Protein AF-D4AJ32-F1 (afdb_monomer)

pLDDT: mean 72.38, std 21.5, range [36.94, 96.94]

Sequence (107 aa):
MSFDTPTPPFSASDPHARFLNASCLDLLLIELVPMAERIVQELELGEKDSPVKQDEALDIQNKEREKEKEKDSKSSVAVMDDEEYREAIYFRLESLGYRVGLGLGER

Radius of gyration: 26.62 Å; Cα contacts (8 Å, |Δi|>4): 16; chains: 1; bounding box: 77×27×71 Å

InterPro domains:
  IPR024096 NO signalling/Golgi transport ligand-binding domain superfamily [SSF111126] (21-107)

Organism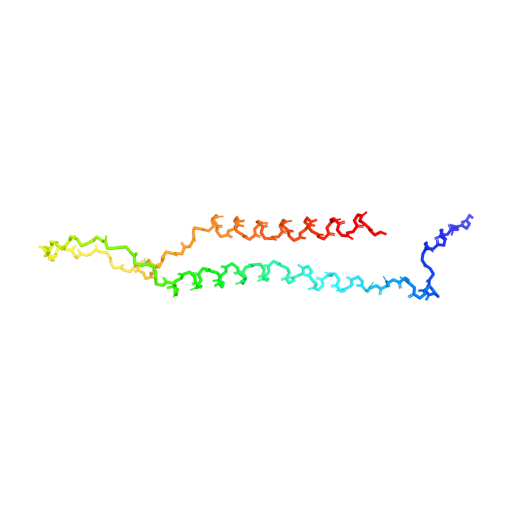: Arthroderma benhamiae (strain ATCC MYA-4681 / CBS 112371) (NCBI:txid663331)

Foldseek 3Di:
DPPPPPDPPDDPPDPPDDDDDPVVVVVCVVCLLVVLLVVLVVVLVVVVPDDDDDDDDDDDDDDDDDDDDDDDPPDPPPDDDPVRSVVSSVVVSVVVVVVVVVVVVVD

Secondary structure (DSSP, 8-state):
-----PPPSS-TT-TT-----HHHHHHHHHHHHHHHHHHHHHHHHHHTT---------------------S-----S-PPPHHHHHHHHHHHHHHHHHHHHHHHHT-

Solvent-accessible surface area (backbone atoms only — not comparabl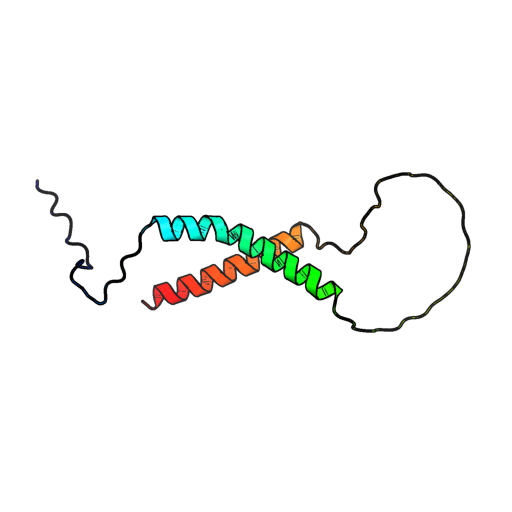e to full-atom values): 7296 Å² total; per-residue (Å²): 132,83,79,76,70,74,76,64,98,64,53,95,83,40,91,82,57,83,85,73,62,68,66,61,54,54,61,48,61,71,44,50,59,63,49,40,50,51,54,54,52,52,50,62,56,53,58,74,73,59,91,78,87,79,89,80,90,78,89,76,93,78,83,87,87,82,90,89,82,85,86,87,82,89,68,92,60,92,66,75,52,73,65,58,52,50,49,54,33,48,55,53,52,50,55,48,51,51,56,51,52,52,62,56,76,77,104

Structure (mmCIF, N/CA/C/O backbone):
data_AF-D4AJ32-F1
#
_entry.id   AF-D4AJ32-F1
#
loop_
_atom_site.group_PDB
_atom_site.id
_atom_site.type_symbol
_atom_site.label_atom_id
_atom_site.label_alt_id
_atom_site.label_comp_id
_atom_site.label_asym_id
_atom_site.label_entity_id
_atom_site.label_seq_id
_atom_site.pdbx_PDB_ins_code
_atom_site.Cartn_x
_atom_site.Cartn_y
_atom_site.Cartn_z
_atom_site.occupancy
_atom_site.B_iso_or_equiv
_atom_site.auth_seq_id
_atom_site.auth_comp_id
_atom_site.auth_asym_id
_atom_site.auth_atom_id
_atom_site.pdbx_PDB_model_num
ATOM 1 N N . MET A 1 1 ? 40.144 1.596 -18.501 1.00 38.53 1 MET A N 1
ATOM 2 C CA . MET A 1 1 ? 39.089 0.578 -18.347 1.00 38.53 1 MET A CA 1
ATOM 3 C C . MET A 1 1 ? 37.765 1.278 -18.576 1.00 38.53 1 MET A C 1
ATOM 5 O O . MET A 1 1 ? 37.289 1.955 -17.674 1.00 38.53 1 MET A O 1
ATOM 9 N N . SER A 1 2 ? 37.256 1.255 -19.809 1.00 56.44 2 SER A N 1
ATOM 10 C CA . SER A 1 2 ? 35.908 1.746 -20.091 1.00 56.44 2 SER A CA 1
ATOM 11 C C . SER A 1 2 ? 34.936 0.811 -19.384 1.00 56.44 2 SER A C 1
ATOM 13 O O . SER A 1 2 ? 34.916 -0.385 -19.667 1.00 56.44 2 SER A O 1
ATOM 15 N N . PHE A 1 3 ? 34.185 1.344 -18.427 1.00 52.41 3 PHE A N 1
ATOM 16 C CA . PHE A 1 3 ? 32.986 0.685 -17.941 1.00 52.41 3 PHE A CA 1
ATOM 17 C C . PHE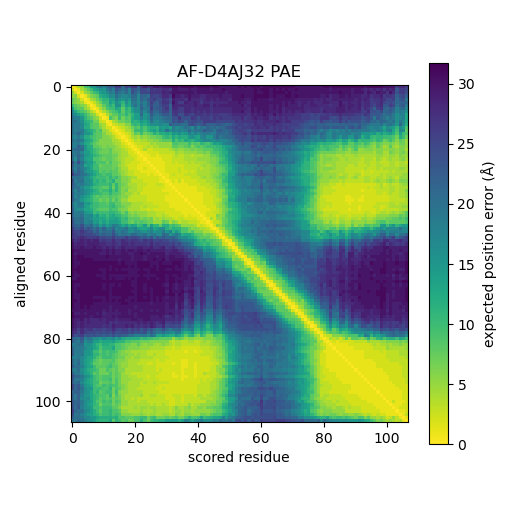 A 1 3 ? 32.007 0.693 -19.107 1.00 52.41 3 PHE A C 1
ATOM 19 O O . PHE A 1 3 ? 31.348 1.698 -19.359 1.00 52.41 3 PHE A O 1
ATOM 26 N N . ASP A 1 4 ? 32.011 -0.391 -19.876 1.00 55.44 4 ASP A N 1
ATOM 27 C CA . ASP A 1 4 ? 30.960 -0.685 -20.835 1.00 55.44 4 ASP A CA 1
ATOM 28 C C . ASP A 1 4 ? 29.702 -0.904 -19.993 1.00 55.44 4 ASP A C 1
ATOM 30 O O . ASP A 1 4 ? 29.488 -1.970 -19.414 1.00 55.44 4 ASP A O 1
ATOM 34 N N . THR A 1 5 ? 28.967 0.183 -19.748 1.00 65.56 5 THR A N 1
ATOM 35 C CA . THR A 1 5 ? 27.670 0.125 -19.084 1.00 65.56 5 THR A CA 1
ATOM 36 C C . THR A 1 5 ? 26.815 -0.775 -19.960 1.00 65.56 5 THR A C 1
ATOM 38 O O . THR A 1 5 ? 26.593 -0.392 -21.114 1.00 65.56 5 THR A O 1
ATOM 41 N N . PRO A 1 6 ? 26.380 -1.956 -19.479 1.00 58.91 6 PRO A N 1
ATOM 42 C CA . PRO A 1 6 ? 25.587 -2.853 -20.298 1.00 58.91 6 PRO A CA 1
ATOM 43 C C . PRO A 1 6 ? 24.412 -2.050 -20.834 1.00 58.91 6 PRO A C 1
ATOM 45 O O . PRO A 1 6 ? 23.707 -1.387 -20.066 1.00 58.91 6 PRO A O 1
ATOM 48 N N . THR A 1 7 ? 24.272 -2.042 -22.160 1.00 60.53 7 THR A N 1
ATOM 49 C CA . THR A 1 7 ? 23.162 -1.378 -22.835 1.00 60.53 7 THR A CA 1
ATOM 50 C C . THR A 1 7 ? 21.882 -1.773 -22.112 1.00 60.53 7 THR A C 1
ATOM 52 O O . THR A 1 7 ? 21.665 -2.978 -21.924 1.00 60.53 7 THR A O 1
ATOM 55 N N . PRO A 1 8 ? 21.073 -0.804 -21.652 1.00 66.56 8 PRO A N 1
ATOM 56 C CA . PRO A 1 8 ? 19.861 -1.121 -20.921 1.00 66.56 8 PRO A CA 1
ATOM 57 C C . PRO A 1 8 ? 19.023 -2.091 -21.768 1.00 66.56 8 PRO A C 1
ATOM 59 O O . PRO A 1 8 ? 18.939 -1.904 -22.984 1.00 66.56 8 PRO A O 1
ATOM 62 N N . PRO A 1 9 ? 18.417 -3.129 -21.161 1.00 63.06 9 PRO A N 1
ATOM 63 C CA . PRO A 1 9 ? 17.682 -4.165 -21.893 1.00 63.06 9 PRO A CA 1
ATOM 64 C C . PRO A 1 9 ? 16.498 -3.611 -22.700 1.00 63.06 9 PRO A C 1
ATOM 66 O O . PRO A 1 9 ? 15.969 -4.298 -23.567 1.00 63.06 9 PRO A O 1
ATOM 69 N N . PHE A 1 10 ? 16.112 -2.359 -22.444 1.00 64.62 10 PHE A N 1
ATOM 70 C CA . PHE A 1 10 ? 15.062 -1.644 -23.146 1.00 64.62 10 PHE A CA 1
ATOM 71 C C . PHE A 1 10 ? 15.634 -0.407 -23.833 1.00 64.62 10 PHE A C 1
ATOM 73 O O . PHE A 1 10 ? 16.181 0.493 -23.193 1.00 64.62 10 PHE A O 1
ATOM 80 N N . SER A 1 11 ? 15.488 -0.364 -25.156 1.00 64.69 11 SER A N 1
ATOM 81 C CA . SER A 1 11 ? 15.812 0.813 -25.956 1.00 64.69 11 SER A CA 1
ATOM 82 C C . SER A 1 11 ? 14.658 1.811 -25.892 1.00 64.69 11 SER A C 1
ATOM 84 O O . SER A 1 11 ? 13.499 1.425 -26.005 1.00 64.69 11 SER A O 1
ATOM 86 N N . ALA A 1 12 ? 14.955 3.109 -25.807 1.00 66.62 12 ALA A N 1
ATOM 87 C CA . ALA A 1 12 ? 13.947 4.173 -25.919 1.00 66.62 12 ALA A CA 1
ATOM 88 C C . ALA A 1 12 ? 13.219 4.182 -27.283 1.00 66.62 12 ALA A C 1
ATOM 90 O O . ALA A 1 12 ? 12.203 4.850 -27.445 1.00 66.62 12 ALA A O 1
ATOM 91 N N . SER A 1 13 ? 13.750 3.451 -28.268 1.00 71.56 13 SER A N 1
ATOM 92 C CA . SER A 1 13 ? 13.131 3.234 -29.575 1.00 71.56 13 SER A CA 1
ATOM 93 C C . SER A 1 13 ? 12.127 2.080 -29.599 1.00 71.56 13 SER A C 1
ATOM 95 O O . SER A 1 13 ? 11.508 1.876 -30.638 1.00 71.56 13 SER A O 1
ATOM 97 N N . ASP A 1 14 ? 12.020 1.286 -28.528 1.00 76.81 14 ASP A N 1
ATOM 98 C CA . ASP A 1 14 ? 11.093 0.157 -28.452 1.00 76.81 14 ASP A CA 1
ATOM 99 C C . ASP A 1 14 ? 9.667 0.667 -28.159 1.00 76.81 14 ASP A C 1
ATOM 101 O O . ASP A 1 14 ? 9.411 1.153 -27.055 1.00 76.81 14 ASP A O 1
ATOM 105 N N . PRO A 1 15 ? 8.714 0.546 -29.107 1.00 74.56 15 PRO A N 1
ATOM 106 C CA . PRO A 1 15 ? 7.330 0.977 -28.906 1.00 74.56 15 PRO A CA 1
ATOM 107 C C . PRO A 1 15 ? 6.590 0.189 -27.813 1.00 74.56 15 PRO A C 1
ATOM 109 O O . PRO A 1 15 ? 5.530 0.623 -27.360 1.00 74.56 15 PRO A O 1
ATOM 112 N N . HIS A 1 16 ? 7.110 -0.975 -27.407 1.00 76.62 16 HIS A N 1
ATOM 113 C CA . HIS A 1 16 ? 6.550 -1.801 -26.339 1.00 76.62 16 HIS A CA 1
ATOM 114 C C . HIS A 1 16 ? 7.188 -1.545 -24.967 1.00 76.62 16 HIS A C 1
ATOM 116 O O . HIS A 1 16 ? 6.610 -1.945 -23.951 1.00 76.62 16 HIS A O 1
ATOM 122 N N . ALA A 1 17 ? 8.310 -0.822 -24.905 1.00 76.62 17 ALA A N 1
ATOM 123 C CA . ALA A 1 17 ? 8.929 -0.434 -23.648 1.00 76.62 17 ALA A CA 1
ATOM 124 C C . ALA A 1 17 ? 8.110 0.672 -22.963 1.00 76.62 17 ALA A C 1
ATOM 126 O O . ALA A 1 17 ? 7.953 1.787 -23.463 1.00 76.62 17 ALA A O 1
ATOM 127 N N . ARG A 1 18 ? 7.575 0.365 -21.778 1.00 75.88 18 ARG A N 1
ATOM 128 C CA . ARG A 1 18 ? 6.858 1.335 -20.942 1.00 75.88 18 ARG A CA 1
ATOM 129 C C . ARG A 1 18 ? 7.829 1.996 -19.976 1.00 75.88 18 ARG A C 1
ATOM 131 O O . ARG A 1 18 ? 8.103 1.462 -18.907 1.00 75.88 18 ARG A O 1
ATOM 138 N N . PHE A 1 19 ? 8.320 3.173 -20.343 1.00 79.75 19 PHE A N 1
ATOM 139 C CA . PHE A 1 19 ? 9.111 4.007 -19.444 1.00 79.75 19 PHE A CA 1
ATOM 140 C C . PHE A 1 19 ? 8.188 4.874 -18.586 1.00 79.75 19 PHE A C 1
ATOM 142 O O . PHE A 1 19 ? 7.356 5.617 -19.105 1.00 79.75 19 PHE A O 1
ATOM 149 N N . LEU A 1 20 ? 8.342 4.783 -17.267 1.00 81.62 20 LEU A N 1
ATOM 150 C CA . LEU A 1 20 ? 7.682 5.652 -16.296 1.00 81.62 20 LEU A CA 1
ATOM 151 C C . LEU A 1 20 ? 8.750 6.404 -15.504 1.00 81.62 20 LEU A C 1
ATOM 153 O O . LEU A 1 20 ? 9.827 5.869 -15.242 1.00 81.62 20 LEU A O 1
ATOM 157 N N . ASN A 1 21 ? 8.460 7.649 -15.124 1.00 88.00 21 ASN A N 1
ATOM 158 C CA . ASN A 1 21 ? 9.338 8.395 -14.229 1.00 88.00 21 ASN A CA 1
ATOM 159 C C . ASN A 1 21 ? 9.277 7.765 -12.828 1.00 88.00 21 ASN A C 1
ATOM 161 O O . ASN A 1 21 ? 8.186 7.471 -12.339 1.00 88.00 21 ASN A O 1
ATOM 165 N N . ALA A 1 22 ? 10.426 7.612 -12.168 1.00 86.12 22 ALA A N 1
ATOM 166 C CA . ALA A 1 22 ? 10.502 7.168 -10.778 1.00 86.12 22 ALA A CA 1
ATOM 167 C C . ALA A 1 22 ? 9.617 8.021 -9.848 1.00 86.12 22 ALA A C 1
ATOM 169 O O . ALA A 1 22 ? 8.941 7.473 -8.984 1.00 86.12 22 ALA A O 1
ATOM 170 N N . SER A 1 23 ? 9.493 9.328 -10.114 1.00 92.94 23 SER A N 1
ATOM 171 C CA . SER A 1 23 ? 8.612 10.211 -9.339 1.00 92.94 23 SER A CA 1
ATOM 172 C C . SER A 1 23 ? 7.134 9.801 -9.383 1.00 92.94 23 SER A C 1
ATOM 174 O O . SER A 1 23 ? 6.396 10.114 -8.456 1.00 92.94 23 SER A O 1
ATOM 176 N N . CYS A 1 24 ? 6.671 9.094 -10.424 1.00 89.50 24 CYS A N 1
ATOM 177 C CA . CYS A 1 24 ? 5.301 8.570 -10.449 1.00 89.50 24 CYS A CA 1
ATOM 178 C C . CYS A 1 24 ? 5.086 7.492 -9.382 1.00 89.50 24 CYS A C 1
ATOM 180 O O . CYS A 1 24 ? 3.999 7.418 -8.819 1.00 89.50 24 CYS A O 1
ATOM 182 N N . LEU A 1 25 ? 6.101 6.672 -9.100 1.00 88.94 25 LEU A N 1
ATOM 183 C CA . LEU A 1 25 ? 6.039 5.684 -8.026 1.00 88.94 25 LEU A CA 1
ATOM 184 C C . LEU A 1 25 ? 6.053 6.380 -6.662 1.00 88.94 25 LEU A C 1
ATOM 186 O O . LEU A 1 25 ? 5.232 6.049 -5.815 1.00 88.94 25 LEU A O 1
ATOM 190 N N . ASP A 1 26 ? 6.921 7.378 -6.477 1.00 92.25 26 ASP A N 1
ATOM 191 C CA . ASP A 1 26 ? 7.019 8.123 -5.216 1.00 92.25 26 ASP A CA 1
ATOM 192 C C . ASP A 1 26 ? 5.684 8.786 -4.854 1.00 92.25 26 ASP A C 1
ATOM 194 O O . ASP A 1 26 ? 5.198 8.634 -3.736 1.00 92.25 26 ASP A O 1
ATOM 198 N N . LEU A 1 27 ? 5.038 9.443 -5.824 1.00 92.88 27 LEU A N 1
ATOM 199 C CA . LEU A 1 27 ? 3.723 10.066 -5.641 1.00 92.88 27 LEU A CA 1
ATOM 200 C C . LEU A 1 27 ? 2.613 9.048 -5.326 1.00 92.88 27 LEU A C 1
ATOM 202 O O . LEU A 1 27 ? 1.675 9.365 -4.600 1.00 92.88 27 LEU A O 1
ATOM 206 N N . LEU A 1 28 ? 2.705 7.824 -5.851 1.00 90.56 28 LEU A N 1
ATOM 207 C CA . LEU A 1 28 ? 1.763 6.754 -5.515 1.00 90.56 28 LEU A CA 1
ATOM 208 C C . LEU A 1 28 ? 2.011 6.205 -4.107 1.00 90.56 28 LEU A C 1
ATOM 210 O O . LEU A 1 28 ? 1.056 5.952 -3.379 1.00 90.56 28 LEU A O 1
ATOM 214 N N . LEU A 1 29 ? 3.276 6.030 -3.716 1.00 89.69 29 LEU A N 1
ATOM 215 C CA . LEU A 1 29 ? 3.647 5.479 -2.413 1.00 89.69 29 LEU A CA 1
ATOM 216 C C . LEU A 1 29 ? 3.305 6.426 -1.259 1.00 89.69 29 LEU A C 1
ATOM 218 O O . LEU A 1 29 ? 2.891 5.945 -0.206 1.00 89.69 29 LEU A O 1
ATOM 222 N N . ILE A 1 30 ? 3.412 7.745 -1.454 1.00 94.56 30 ILE A N 1
ATOM 223 C CA . ILE A 1 30 ? 3.010 8.718 -0.422 1.00 94.56 30 ILE A CA 1
ATOM 224 C C . ILE A 1 30 ? 1.495 8.721 -0.171 1.00 94.56 30 ILE A C 1
ATOM 226 O O . ILE A 1 30 ? 1.071 8.986 0.948 1.00 94.56 30 ILE A O 1
ATOM 230 N N . GLU A 1 31 ? 0.682 8.398 -1.181 1.00 95.06 31 GLU A N 1
ATOM 231 C CA . GLU A 1 31 ? -0.785 8.419 -1.082 1.00 95.06 31 GLU A CA 1
ATOM 232 C C . GLU A 1 31 ? -1.389 7.054 -0.723 1.00 95.06 31 GLU A C 1
ATOM 234 O O . GLU A 1 31 ? -2.560 6.970 -0.357 1.00 95.06 31 GLU A O 1
ATOM 239 N N . LEU A 1 32 ? -0.613 5.971 -0.795 1.00 93.94 32 LEU A N 1
ATOM 240 C CA . LEU A 1 32 ? -1.127 4.610 -0.625 1.00 93.94 32 LEU A CA 1
ATOM 241 C C . LEU A 1 32 ? -1.651 4.358 0.798 1.00 93.94 32 LEU A C 1
ATOM 243 O O . LEU A 1 32 ? -2.712 3.758 0.969 1.00 93.94 32 LEU A O 1
ATOM 247 N N . VAL A 1 33 ? -0.935 4.863 1.809 1.00 94.50 33 VAL A N 1
ATOM 248 C CA . VAL A 1 33 ? -1.333 4.743 3.221 1.00 94.50 33 VAL A CA 1
ATOM 249 C C . VAL A 1 33 ? -2.517 5.667 3.555 1.00 94.50 33 VAL A C 1
ATOM 251 O O . VAL A 1 33 ? -3.536 5.137 3.999 1.00 94.50 33 VAL A O 1
ATOM 254 N N . PRO A 1 34 ? -2.485 6.985 3.256 1.00 94.75 34 PRO A N 1
ATOM 255 C CA . PRO A 1 34 ? -3.644 7.861 3.471 1.00 94.75 34 PRO A CA 1
ATOM 256 C C . PRO A 1 34 ? -4.913 7.405 2.738 1.00 94.75 34 PRO A C 1
ATOM 258 O O . PRO A 1 34 ? -6.031 7.586 3.223 1.00 94.75 34 PRO A O 1
ATOM 261 N N . MET A 1 35 ? -4.770 6.799 1.556 1.00 94.44 35 MET A N 1
ATOM 262 C CA . MET A 1 35 ? -5.898 6.223 0.827 1.00 94.44 35 MET A CA 1
ATOM 263 C C . MET A 1 35 ? -6.477 5.002 1.545 1.00 94.44 35 MET A C 1
ATOM 265 O O . MET A 1 35 ? -7.698 4.887 1.645 1.00 94.44 35 MET A O 1
ATOM 269 N N . ALA A 1 36 ? -5.630 4.093 2.037 1.00 94.62 36 ALA A N 1
ATOM 270 C CA . ALA A 1 36 ? -6.085 2.920 2.777 1.00 94.62 36 ALA A CA 1
ATOM 271 C C . ALA A 1 36 ? -6.830 3.323 4.059 1.00 94.62 36 ALA A C 1
ATOM 273 O O . ALA A 1 36 ? -7.915 2.804 4.310 1.00 94.62 36 ALA A O 1
ATOM 274 N N . GLU A 1 37 ? -6.303 4.302 4.796 1.00 94.62 37 GLU A N 1
ATOM 275 C CA . GLU A 1 37 ? -6.963 4.902 5.962 1.00 94.62 37 GLU A CA 1
ATOM 276 C C . GLU A 1 37 ? -8.352 5.447 5.613 1.00 94.62 37 GLU A C 1
ATOM 278 O O . GLU A 1 37 ? -9.342 5.090 6.252 1.00 94.62 37 GLU A O 1
ATOM 283 N N . ARG A 1 38 ? -8.454 6.256 4.549 1.00 93.88 38 ARG A N 1
ATOM 284 C CA . ARG A 1 38 ? -9.737 6.820 4.104 1.00 93.88 38 ARG A CA 1
ATOM 285 C C . ARG A 1 38 ? -10.755 5.734 3.755 1.00 93.88 38 ARG A C 1
ATOM 287 O O . ARG A 1 38 ? -11.910 5.839 4.148 1.00 93.88 38 ARG A O 1
ATOM 294 N N . ILE A 1 39 ? -10.336 4.687 3.044 1.00 93.56 39 ILE A N 1
ATOM 295 C CA . ILE A 1 39 ? -11.224 3.582 2.651 1.00 93.56 39 ILE A CA 1
ATOM 296 C C . ILE A 1 39 ? -11.748 2.830 3.880 1.00 93.56 39 ILE A C 1
ATOM 298 O O . ILE A 1 39 ? -12.918 2.458 3.908 1.00 93.56 39 ILE A O 1
ATOM 302 N N . VAL A 1 40 ? -10.901 2.586 4.883 1.0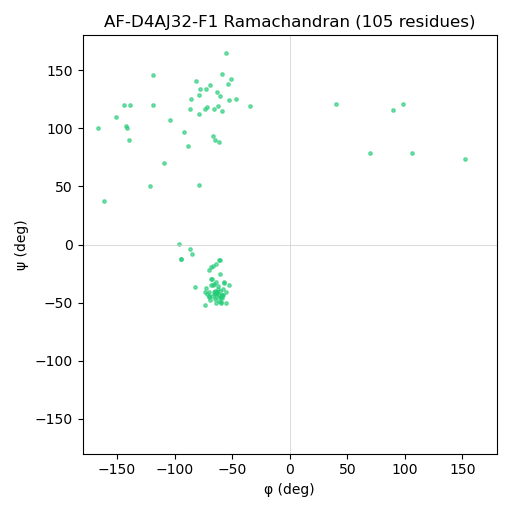0 93.38 40 VAL A N 1
ATOM 303 C CA . VAL A 1 40 ? -11.324 1.913 6.122 1.00 93.38 40 VAL A CA 1
ATOM 304 C C . VAL A 1 40 ? -12.330 2.782 6.885 1.00 93.38 40 VAL A C 1
ATOM 306 O O . VAL A 1 40 ? -13.369 2.275 7.296 1.00 93.38 40 VAL A O 1
ATOM 309 N N . GLN A 1 41 ? -12.099 4.096 6.973 1.00 90.88 41 GLN A N 1
ATOM 310 C CA . GLN A 1 41 ? -13.047 5.033 7.594 1.00 90.88 41 GLN A CA 1
ATOM 311 C C . GLN A 1 41 ? -14.392 5.097 6.853 1.00 90.88 41 GLN A C 1
ATOM 313 O O . GLN A 1 41 ? -15.448 5.127 7.480 1.00 90.88 41 GLN A O 1
ATOM 318 N N . GLU A 1 42 ? -14.384 5.101 5.516 1.00 90.31 42 GLU A N 1
ATOM 319 C CA . GLU A 1 42 ? -15.614 5.079 4.711 1.00 90.31 42 GLU A CA 1
ATOM 320 C C . GLU A 1 42 ? -16.433 3.800 4.943 1.00 90.31 42 GLU A C 1
ATOM 322 O O . GLU A 1 42 ? -17.662 3.857 4.969 1.00 90.31 42 GLU A O 1
ATOM 327 N N . LEU A 1 43 ? -15.769 2.659 5.149 1.00 85.94 43 LEU A N 1
ATOM 328 C CA . LEU A 1 43 ? -16.434 1.394 5.470 1.00 85.94 43 LEU A CA 1
ATOM 329 C C . LEU A 1 43 ? -17.036 1.406 6.880 1.00 85.94 43 LEU A C 1
ATOM 331 O O . LEU A 1 43 ? -18.175 0.975 7.045 1.00 85.94 43 LEU A O 1
ATOM 335 N N . GLU A 1 44 ? -16.328 1.966 7.862 1.00 83.12 44 GLU A N 1
ATOM 336 C CA . GLU A 1 44 ? -16.836 2.125 9.232 1.00 83.12 44 GLU A CA 1
ATOM 337 C C . GLU A 1 44 ? -18.077 3.038 9.281 1.00 83.12 44 GLU A C 1
ATOM 339 O O . GLU A 1 44 ? -19.030 2.800 10.026 1.00 83.12 44 GLU A O 1
ATOM 344 N N . LEU A 1 45 ? -18.087 4.101 8.472 1.00 77.62 45 LEU A N 1
ATOM 345 C CA . LEU A 1 45 ? -19.235 5.002 8.347 1.00 77.62 45 LEU A CA 1
ATOM 346 C C . LEU A 1 45 ? -20.391 4.352 7.575 1.00 77.62 45 LEU A C 1
ATOM 348 O O . LEU A 1 45 ? -21.544 4.535 7.954 1.00 77.62 45 LEU A O 1
ATOM 352 N N . GLY A 1 46 ? -20.095 3.565 6.539 1.00 66.88 46 GLY A N 1
ATOM 353 C CA . GLY A 1 46 ? -21.099 2.847 5.752 1.00 66.88 46 GLY A CA 1
ATOM 354 C C . GLY A 1 46 ? -21.801 1.716 6.513 1.00 66.88 46 GLY A C 1
ATOM 355 O O . GLY A 1 46 ? -22.974 1.447 6.253 1.00 66.88 46 GLY A O 1
ATOM 356 N N . GLU A 1 47 ? -21.135 1.078 7.481 1.00 63.78 47 GLU A N 1
ATOM 357 C CA . GLU A 1 47 ? -21.751 0.060 8.346 1.00 63.78 47 GLU A CA 1
ATOM 358 C C . GLU A 1 47 ? -22.849 0.654 9.245 1.00 63.78 47 GLU A C 1
ATOM 360 O O . GLU A 1 47 ? -23.893 0.030 9.459 1.00 63.78 47 GLU A O 1
ATOM 365 N N . LYS A 1 48 ? -22.671 1.911 9.676 1.00 57.69 48 LYS A N 1
ATOM 366 C CA . LYS A 1 48 ? -23.615 2.649 10.533 1.00 57.69 48 LYS A CA 1
ATOM 367 C C . LYS A 1 48 ? -24.939 2.990 9.831 1.00 57.69 48 LYS A C 1
ATOM 369 O O . LYS A 1 48 ? -25.936 3.212 10.516 1.00 57.69 48 LYS A O 1
ATOM 374 N N . ASP A 1 49 ? -24.977 2.962 8.497 1.00 58.59 49 ASP A N 1
ATOM 375 C CA . ASP A 1 49 ? -26.168 3.263 7.690 1.00 58.59 49 ASP A CA 1
ATOM 376 C C . ASP A 1 49 ? -26.970 2.013 7.265 1.00 58.59 49 ASP A C 1
ATOM 378 O O . ASP A 1 49 ? -28.005 2.134 6.602 1.00 58.59 49 ASP A O 1
ATOM 382 N N . SER A 1 50 ? -26.543 0.800 7.646 1.00 47.97 50 SER A N 1
ATOM 383 C CA . SER A 1 50 ? -27.264 -0.438 7.318 1.00 47.97 50 SER A CA 1
ATOM 384 C C . SER A 1 50 ? -28.359 -0.766 8.359 1.00 47.97 50 SER A C 1
ATOM 386 O O . SER A 1 50 ? -28.059 -1.020 9.525 1.00 47.97 50 SER A O 1
ATOM 388 N N . PRO A 1 51 ? -29.663 -0.794 7.996 1.00 52.25 51 PRO A N 1
ATOM 389 C CA . PRO A 1 51 ? -30.717 -1.141 8.938 1.00 52.25 51 PRO A CA 1
ATOM 390 C C . PRO A 1 51 ? -30.922 -2.660 8.938 1.00 52.25 51 PRO A C 1
ATOM 392 O O . PRO A 1 51 ? -31.808 -3.172 8.250 1.00 52.25 51 PRO A O 1
ATOM 395 N N . VAL A 1 52 ? -30.135 -3.403 9.720 1.00 49.66 52 VAL A N 1
ATOM 396 C CA . VAL A 1 52 ? -30.471 -4.797 10.053 1.00 49.66 52 VAL A CA 1
ATOM 397 C C . VAL A 1 52 ? -30.990 -4.866 11.485 1.00 49.66 52 VAL A C 1
ATOM 399 O O . VAL A 1 52 ? -30.269 -4.711 12.463 1.00 49.66 52 VAL A O 1
ATOM 402 N N . LYS A 1 53 ? -32.302 -5.085 11.564 1.00 48.34 53 LYS A N 1
ATOM 403 C CA . LYS A 1 53 ? -33.086 -5.391 12.758 1.00 48.34 53 LYS A CA 1
ATOM 404 C C . LYS A 1 53 ? -32.639 -6.728 13.351 1.00 48.34 53 LYS A C 1
ATOM 406 O O . LYS A 1 53 ? -32.669 -7.717 12.622 1.00 48.34 53 LYS A O 1
ATOM 411 N N . GLN A 1 54 ? -32.392 -6.782 14.657 1.00 41.31 54 GLN A N 1
ATOM 412 C CA . GLN A 1 54 ? -32.865 -7.886 15.493 1.00 41.31 54 GLN A CA 1
ATOM 413 C C . GLN A 1 54 ? -33.372 -7.320 16.816 1.00 41.31 54 GLN A C 1
ATOM 415 O O . GLN A 1 54 ? -32.676 -6.613 17.538 1.00 41.31 54 GLN A O 1
ATOM 420 N N . ASP A 1 55 ? -34.647 -7.594 17.041 1.00 40.62 55 ASP A N 1
ATOM 421 C CA . ASP A 1 55 ? -35.400 -7.338 18.249 1.00 40.62 55 ASP A CA 1
ATOM 422 C C . ASP A 1 55 ? -34.781 -8.094 19.434 1.00 40.62 55 ASP A C 1
ATOM 424 O O . ASP A 1 55 ? -34.666 -9.310 19.365 1.00 40.62 55 ASP A O 1
ATOM 428 N N . GLU A 1 56 ? -34.484 -7.412 20.540 1.00 43.22 56 GLU A N 1
ATOM 429 C CA . GLU A 1 56 ? -34.843 -7.912 21.871 1.00 43.22 56 GLU A CA 1
ATOM 430 C C . GLU A 1 56 ? -35.261 -6.731 22.747 1.00 43.22 56 GLU A C 1
ATOM 432 O O . GLU A 1 56 ? -34.468 -5.929 23.242 1.00 43.22 56 GLU A O 1
ATOM 437 N N . ALA A 1 57 ? -36.576 -6.619 22.893 1.00 46.38 57 ALA A N 1
ATOM 438 C CA . ALA A 1 57 ? -37.212 -5.825 23.915 1.00 46.38 57 ALA A CA 1
ATOM 439 C C . ALA A 1 57 ? -37.034 -6.514 25.271 1.00 46.38 57 ALA A C 1
ATOM 441 O O . ALA A 1 57 ? -37.598 -7.583 25.474 1.00 46.38 57 ALA A O 1
ATOM 442 N N . LEU A 1 58 ? -36.366 -5.853 26.216 1.00 41.47 58 LEU A N 1
ATOM 443 C CA . LEU A 1 58 ? -36.722 -5.917 27.634 1.00 41.47 58 LEU A CA 1
A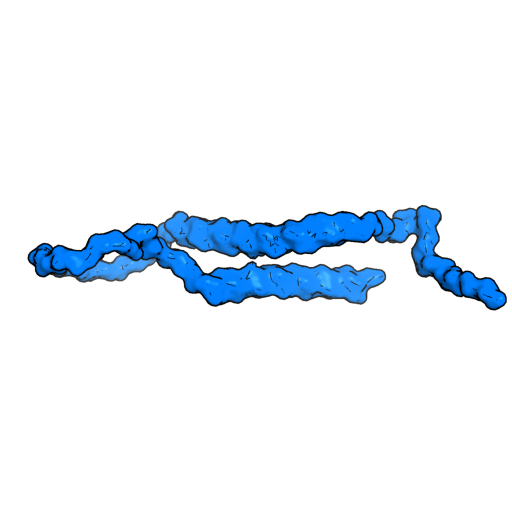TOM 444 C C . LEU A 1 58 ? -36.576 -4.519 28.248 1.00 41.47 58 LEU 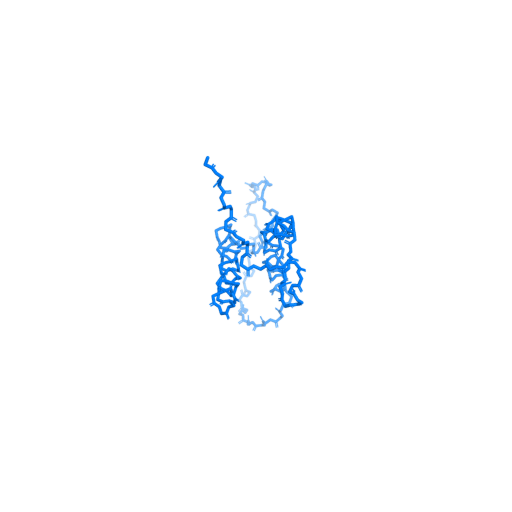A C 1
ATOM 446 O O . LEU A 1 58 ? -35.526 -4.111 28.737 1.00 41.47 58 LEU A O 1
ATOM 450 N N . ASP A 1 59 ? -37.685 -3.790 28.185 1.00 42.84 59 ASP A N 1
ATOM 451 C CA . ASP A 1 59 ? -38.014 -2.661 29.048 1.00 42.84 59 ASP A CA 1
ATOM 452 C C . ASP A 1 59 ? -38.127 -3.144 30.500 1.00 42.84 59 ASP A C 1
ATOM 454 O O . ASP A 1 59 ? -39.002 -3.958 30.781 1.00 42.84 59 ASP A O 1
ATOM 458 N N . ILE A 1 60 ? -37.295 -2.631 31.415 1.00 41.22 60 ILE A N 1
ATOM 459 C CA . ILE A 1 60 ? -37.736 -2.315 32.784 1.00 41.22 60 ILE A CA 1
ATOM 460 C C . ILE A 1 60 ? -37.065 -1.011 33.229 1.00 41.22 60 ILE A C 1
ATOM 462 O O . ILE A 1 60 ? -35.919 -0.966 33.677 1.00 41.22 60 ILE A O 1
ATOM 466 N N . GLN A 1 61 ? -37.854 0.053 33.143 1.00 49.00 61 GLN A N 1
ATOM 467 C CA . GLN A 1 61 ? -37.772 1.276 33.936 1.00 49.00 61 GLN A CA 1
ATOM 468 C C . GLN A 1 61 ? -37.322 1.036 35.391 1.00 49.00 61 GLN A C 1
ATOM 470 O O . GLN A 1 61 ? -38.036 0.408 36.167 1.00 49.00 61 GLN A O 1
ATOM 475 N N . ASN A 1 62 ? -36.197 1.628 35.796 1.00 41.12 62 ASN A N 1
ATOM 476 C CA . ASN A 1 62 ? -35.970 2.202 37.131 1.00 41.12 62 ASN A CA 1
ATOM 477 C C . ASN A 1 62 ? -34.703 3.068 37.056 1.00 41.12 62 ASN A C 1
ATOM 479 O O . ASN A 1 62 ? -33.605 2.570 36.862 1.00 41.12 62 ASN A O 1
ATOM 483 N N . LYS A 1 63 ? -34.859 4.385 36.943 1.00 37.16 63 LYS A N 1
ATOM 484 C CA . LYS A 1 63 ? -35.001 5.343 38.051 1.00 37.16 63 LYS A CA 1
ATOM 485 C C . LYS A 1 63 ? -33.637 5.867 38.508 1.00 37.16 63 LYS A C 1
ATOM 487 O O . LYS A 1 63 ? -32.777 5.148 38.989 1.00 37.16 63 LYS A O 1
ATOM 492 N N . GLU A 1 64 ? -33.518 7.167 38.293 1.00 44.81 64 GLU A N 1
ATOM 493 C CA . GLU A 1 64 ? -32.384 8.061 38.473 1.00 44.81 64 GLU A CA 1
ATOM 494 C C . GLU A 1 64 ? -31.746 8.076 39.875 1.00 44.81 64 GLU A C 1
ATOM 496 O O . GLU A 1 64 ? -32.414 7.818 40.880 1.00 44.81 64 GLU A O 1
ATOM 501 N N . ARG A 1 65 ? -30.526 8.653 39.869 1.00 44.25 65 ARG A N 1
ATOM 502 C CA . ARG A 1 65 ? -29.643 9.171 40.945 1.00 44.25 65 ARG A CA 1
ATOM 503 C C . ARG A 1 65 ? -28.563 8.158 41.341 1.00 44.25 65 ARG A C 1
ATOM 505 O O . ARG A 1 65 ? -28.886 7.042 41.701 1.00 44.25 65 ARG A O 1
ATOM 512 N N . GLU A 1 66 ? -27.266 8.455 41.247 1.00 42.47 66 GLU A N 1
ATOM 513 C CA . GLU A 1 66 ? -26.524 9.698 41.540 1.00 42.47 66 GLU A CA 1
ATOM 514 C C . GLU A 1 66 ? -25.374 9.867 40.513 1.00 42.47 66 GLU A C 1
ATOM 516 O O . GLU A 1 66 ? -24.672 8.916 40.195 1.00 42.47 66 GLU A O 1
ATOM 521 N N . LYS A 1 67 ? -25.337 10.945 39.720 1.00 39.53 67 LYS A N 1
ATOM 522 C CA . LYS A 1 67 ? -24.491 12.150 39.880 1.00 39.53 67 LYS A CA 1
ATOM 523 C C . LYS A 1 67 ? -23.032 11.920 40.334 1.00 39.53 67 LYS A C 1
ATOM 525 O O . LYS A 1 67 ? -22.789 11.513 41.457 1.00 39.53 67 LYS A O 1
ATOM 530 N N . GLU A 1 68 ? -22.129 12.388 39.456 1.00 37.28 68 GLU A N 1
ATOM 531 C CA . GLU A 1 68 ? -20.728 12.824 39.657 1.00 37.28 68 GLU A CA 1
ATOM 532 C C . GLU A 1 68 ? -19.605 11.899 39.153 1.00 37.28 68 GLU A C 1
ATOM 534 O O . GLU A 1 68 ? -18.872 11.275 39.911 1.00 37.28 68 GLU A O 1
ATOM 539 N N . LYS A 1 69 ? -19.374 11.952 37.834 1.00 36.94 69 LYS A N 1
ATOM 540 C CA . LYS A 1 69 ? -18.082 12.386 37.272 1.00 36.94 69 LYS A CA 1
ATOM 541 C C . LYS A 1 69 ? -18.320 13.022 35.905 1.00 36.94 69 LYS A C 1
ATOM 543 O O . LYS A 1 69 ? -18.755 12.390 34.950 1.00 36.94 69 LYS A O 1
ATOM 548 N N . GLU A 1 70 ? -18.135 14.330 35.878 1.00 38.62 70 GLU A N 1
ATOM 549 C CA . GLU A 1 70 ? -18.325 15.198 34.731 1.00 38.62 70 GLU A CA 1
ATOM 550 C C . GLU A 1 70 ? -17.127 15.076 33.770 1.00 38.62 70 GLU A C 1
ATOM 552 O O . GLU A 1 70 ? -15.982 15.158 34.204 1.00 38.62 70 GLU A O 1
ATOM 557 N N . LYS A 1 71 ? -17.445 14.949 32.471 1.00 38.75 71 LYS A N 1
ATOM 558 C CA . LYS A 1 71 ? -16.595 15.197 31.287 1.00 38.75 71 LYS A CA 1
ATOM 559 C C . LYS A 1 71 ? -15.433 14.231 31.012 1.00 38.75 71 LYS A C 1
ATOM 561 O O . LYS A 1 71 ? -14.284 14.617 31.160 1.00 38.75 71 LYS A O 1
ATOM 566 N N . ASP A 1 72 ? -15.746 13.057 30.451 1.00 37.41 72 ASP A N 1
ATOM 567 C CA . ASP A 1 72 ? -15.018 12.555 29.260 1.00 37.41 72 ASP A CA 1
ATOM 568 C C . ASP A 1 72 ? -15.772 11.458 28.474 1.00 37.41 72 ASP A C 1
ATOM 570 O O . ASP A 1 72 ? -15.210 10.475 28.006 1.00 37.41 72 ASP A O 1
ATOM 574 N N . SER A 1 73 ? -17.098 11.567 28.353 1.00 40.53 73 SER A N 1
ATOM 575 C CA . SER A 1 73 ? -17.919 10.521 27.711 1.00 40.53 73 SER A CA 1
ATOM 576 C C . SER A 1 73 ? -18.693 11.067 26.520 1.00 40.53 73 SER A C 1
ATOM 578 O O . SER A 1 73 ? -19.907 10.915 26.416 1.00 40.53 73 SER A O 1
ATOM 580 N N . LYS A 1 74 ? -17.982 11.754 25.622 1.00 40.66 74 LYS A N 1
ATOM 581 C CA . LYS A 1 74 ? -18.534 12.250 24.360 1.00 40.66 74 LYS A CA 1
ATOM 582 C C . LYS A 1 74 ? -17.955 11.458 23.186 1.00 40.66 74 LYS A C 1
ATOM 584 O O . LYS A 1 74 ? -17.150 11.986 22.433 1.00 40.66 74 LYS A O 1
ATOM 589 N N . SER A 1 75 ? -18.372 10.195 23.077 1.00 38.97 75 SER A N 1
ATOM 590 C CA . SER A 1 75 ? -18.635 9.438 21.832 1.00 38.97 75 SER A CA 1
ATOM 591 C C . SER A 1 75 ? -18.430 7.932 22.034 1.00 38.97 75 SER A C 1
ATOM 593 O O . SER A 1 75 ? -17.502 7.335 21.517 1.00 38.97 75 SER A O 1
ATOM 595 N N . SER A 1 76 ? -19.355 7.268 22.729 1.00 43.34 76 SER A N 1
ATOM 596 C CA . SER A 1 76 ? -19.526 5.815 22.578 1.00 43.34 76 SER A CA 1
ATOM 597 C C . SER A 1 76 ? -20.313 5.509 21.294 1.00 43.34 76 SER A C 1
ATOM 599 O O . SER A 1 76 ? -21.347 4.844 21.319 1.00 43.34 76 SER A O 1
ATOM 601 N N . VAL A 1 77 ? -19.876 6.081 20.171 1.00 52.34 77 VAL A N 1
ATOM 602 C CA . VAL A 1 77 ? -20.071 5.423 18.879 1.00 52.34 77 VAL A CA 1
ATOM 603 C C . VAL A 1 77 ? -19.073 4.272 18.928 1.00 52.34 77 VAL A C 1
ATOM 605 O O . VAL A 1 77 ? -17.963 4.493 19.400 1.00 52.34 77 VAL A O 1
ATOM 608 N N . ALA A 1 78 ? -19.456 3.052 18.561 1.00 59.22 78 ALA A N 1
ATOM 609 C CA . ALA A 1 78 ? -18.498 1.957 18.439 1.00 59.22 78 ALA A CA 1
ATOM 610 C C . ALA A 1 78 ? -17.480 2.341 17.351 1.00 59.22 78 ALA A C 1
ATOM 612 O O . ALA A 1 78 ? -17.731 2.153 16.165 1.00 59.22 78 ALA A O 1
ATOM 613 N N . VAL A 1 79 ? -16.420 3.032 17.759 1.00 66.62 79 VAL A N 1
ATOM 614 C CA . VAL A 1 79 ? -15.225 3.284 16.965 1.00 66.62 79 VAL A CA 1
A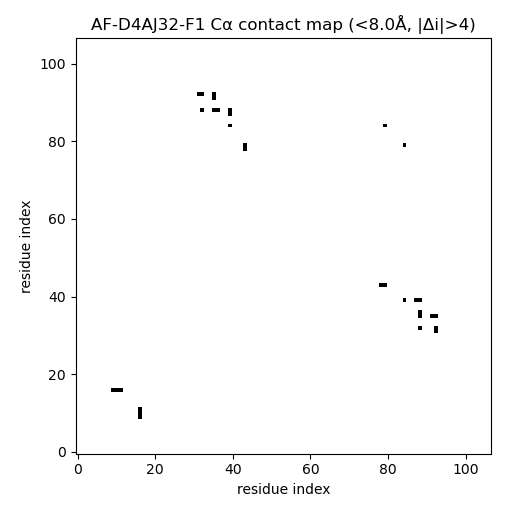TOM 615 C C . VAL A 1 79 ? -14.433 1.989 17.062 1.00 66.62 79 VAL A C 1
ATOM 617 O O . VAL A 1 79 ? -14.285 1.463 18.170 1.00 66.62 79 VAL A O 1
ATOM 620 N N . MET A 1 80 ? -14.013 1.440 15.920 1.00 74.38 80 MET A N 1
ATOM 621 C CA . MET A 1 80 ? -13.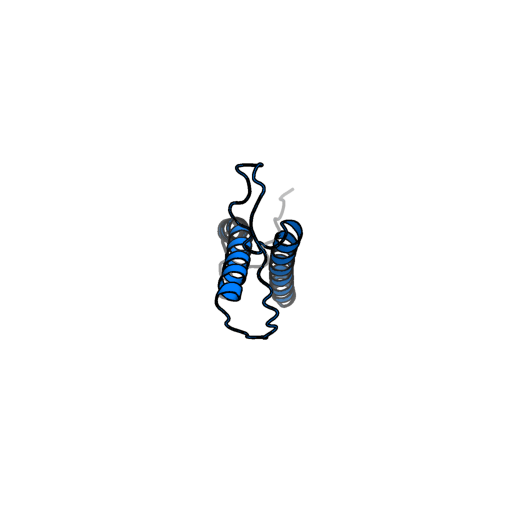131 0.268 15.893 1.00 74.38 80 MET A CA 1
ATOM 622 C C . MET A 1 80 ? -11.927 0.523 16.804 1.00 74.38 80 MET A C 1
ATOM 624 O O . MET A 1 80 ? -11.439 1.653 16.875 1.00 74.38 80 MET A O 1
ATOM 628 N N . ASP A 1 81 ? -11.463 -0.508 17.511 1.00 87.00 81 ASP A N 1
ATOM 629 C CA . ASP A 1 81 ? -10.262 -0.366 18.335 1.00 87.00 81 ASP A CA 1
ATOM 630 C C . ASP A 1 81 ? -9.073 0.053 17.455 1.00 87.00 81 ASP A C 1
ATOM 632 O O . ASP A 1 81 ? -8.988 -0.343 16.290 1.00 87.00 81 ASP A O 1
ATOM 636 N N . ASP A 1 82 ? -8.144 0.846 17.993 1.00 88.50 82 ASP A N 1
ATOM 637 C CA . ASP A 1 82 ? -7.010 1.378 17.221 1.00 88.50 82 ASP A CA 1
ATOM 638 C C . ASP A 1 82 ? -6.180 0.250 16.578 1.00 88.50 82 ASP A C 1
ATOM 640 O O . ASP A 1 82 ? -5.619 0.413 15.488 1.00 88.50 82 ASP A O 1
ATOM 644 N N . GLU A 1 83 ? -6.102 -0.904 17.247 1.00 91.75 83 GLU A N 1
ATOM 645 C CA . GLU A 1 83 ? -5.424 -2.090 16.729 1.00 91.75 83 GLU A CA 1
ATOM 646 C C . GLU A 1 83 ? -6.211 -2.744 15.585 1.00 91.75 83 GLU A C 1
ATOM 648 O O . GLU A 1 83 ? -5.631 -3.075 14.552 1.00 91.75 83 GLU A O 1
ATOM 653 N N . GLU A 1 84 ? -7.534 -2.845 15.715 1.00 90.62 84 GLU A N 1
ATOM 654 C CA . GLU A 1 84 ? -8.417 -3.383 14.675 1.00 90.62 84 GLU A CA 1
ATOM 655 C C . GLU A 1 84 ? -8.408 -2.497 13.419 1.00 90.62 84 GLU A C 1
ATOM 657 O O . GLU A 1 84 ? -8.313 -2.984 12.290 1.00 90.62 84 GLU A O 1
ATOM 662 N N . TYR A 1 85 ? -8.426 -1.175 13.607 1.00 91.19 85 TYR A N 1
ATOM 663 C CA . TYR A 1 85 ? -8.300 -0.196 12.530 1.00 91.19 85 TYR A CA 1
ATOM 664 C C . TYR A 1 85 ? -6.967 -0.348 11.785 1.00 91.19 85 TYR A C 1
ATOM 666 O O . TYR A 1 85 ? -6.917 -0.371 10.550 1.00 91.19 85 TYR A O 1
ATOM 674 N N . ARG A 1 86 ? -5.869 -0.505 12.533 1.00 93.81 86 ARG A N 1
ATOM 675 C CA . ARG A 1 86 ? -4.538 -0.724 11.963 1.00 93.81 86 ARG A CA 1
ATOM 676 C C 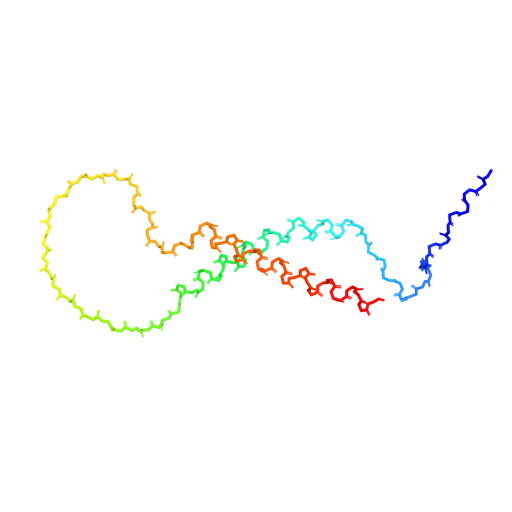. ARG A 1 86 ? -4.464 -2.043 11.193 1.00 93.81 86 ARG A C 1
ATOM 678 O O . ARG A 1 86 ? -3.902 -2.072 10.097 1.00 93.81 86 ARG A O 1
ATOM 685 N N . GLU A 1 87 ? -5.048 -3.112 11.723 1.00 95.19 87 GLU A N 1
ATOM 686 C CA . GLU A 1 87 ? -5.081 -4.413 11.058 1.00 95.19 87 GLU A CA 1
ATOM 687 C C . GLU A 1 87 ? -5.896 -4.369 9.756 1.00 95.19 87 GLU A C 1
ATOM 689 O O . GLU A 1 87 ? -5.442 -4.876 8.726 1.00 95.19 87 GLU A O 1
ATOM 694 N N . ALA A 1 88 ? -7.028 -3.658 9.738 1.00 94.75 88 ALA A N 1
ATOM 695 C CA . ALA A 1 88 ? -7.815 -3.436 8.525 1.00 94.75 88 ALA A CA 1
ATOM 696 C C . ALA A 1 88 ? -7.020 -2.689 7.435 1.00 94.75 88 ALA A C 1
ATOM 698 O O . ALA A 1 88 ? -7.089 -3.040 6.249 1.00 94.75 88 ALA A O 1
ATOM 699 N N . ILE A 1 89 ? -6.224 -1.686 7.824 1.00 95.38 89 ILE A N 1
ATOM 700 C CA . ILE A 1 89 ? -5.319 -0.978 6.909 1.00 95.38 89 ILE A CA 1
ATOM 701 C C . ILE A 1 89 ? -4.255 -1.933 6.368 1.00 95.38 89 ILE A C 1
ATOM 703 O O . ILE A 1 89 ? -4.062 -2.007 5.151 1.00 95.38 89 ILE A O 1
ATOM 707 N N . TYR A 1 90 ? -3.579 -2.681 7.243 1.00 96.25 90 TYR A N 1
ATOM 708 C CA . TYR A 1 90 ? -2.530 -3.619 6.847 1.00 96.25 90 TYR A CA 1
ATOM 709 C C . TYR A 1 90 ? -3.041 -4.685 5.892 1.00 96.25 90 TYR A C 1
ATOM 711 O O . TYR A 1 90 ? -2.430 -4.888 4.844 1.00 96.25 90 TYR A O 1
ATOM 719 N N . PHE A 1 91 ? -4.202 -5.273 6.172 1.00 96.00 91 PHE A N 1
ATOM 720 C CA . PHE A 1 91 ? -4.841 -6.234 5.282 1.00 96.00 91 PHE A CA 1
ATOM 721 C C . PHE A 1 91 ? -5.045 -5.663 3.870 1.00 96.00 91 PHE A C 1
ATOM 723 O O . PHE A 1 91 ? -4.817 -6.337 2.856 1.00 96.00 91 PHE A O 1
ATOM 730 N N . ARG A 1 92 ? -5.449 -4.390 3.774 1.00 95.38 92 ARG A N 1
ATOM 731 C CA . ARG A 1 92 ? -5.680 -3.717 2.491 1.00 95.38 92 ARG A CA 1
ATOM 732 C C . ARG A 1 92 ? -4.380 -3.446 1.739 1.00 95.38 92 ARG A C 1
ATOM 734 O O . ARG A 1 92 ? -4.319 -3.697 0.531 1.00 95.38 92 ARG A O 1
ATOM 741 N N . LEU A 1 93 ? -3.364 -2.953 2.445 1.00 96.06 93 LEU A N 1
ATOM 742 C CA . LEU A 1 93 ? -2.035 -2.680 1.898 1.00 96.06 93 LEU A CA 1
ATOM 743 C C . LEU A 1 93 ? -1.352 -3.969 1.426 1.00 96.06 93 LEU A C 1
ATOM 745 O O . LEU A 1 93 ? -0.851 -4.019 0.303 1.00 96.06 93 LEU A O 1
ATOM 749 N N . GLU A 1 94 ? -1.402 -5.030 2.230 1.00 96.94 94 GLU A N 1
ATOM 750 C CA . GLU A 1 94 ? -0.855 -6.348 1.907 1.00 96.94 94 GLU A CA 1
ATOM 751 C C . GLU A 1 94 ? -1.534 -6.940 0.669 1.00 96.94 94 GLU A C 1
ATOM 753 O O . GLU A 1 94 ? -0.866 -7.324 -0.292 1.00 96.94 94 GLU A O 1
ATOM 758 N N . SER A 1 95 ? -2.869 -6.927 0.634 1.00 96.06 95 SER A N 1
ATOM 759 C CA . SER A 1 95 ? -3.642 -7.405 -0.516 1.00 96.06 95 SER A CA 1
ATOM 760 C C . SER A 1 95 ? -3.295 -6.660 -1.810 1.00 96.06 95 SER A C 1
ATOM 762 O O . SER A 1 95 ? -3.279 -7.250 -2.895 1.00 96.06 95 SER A O 1
ATOM 764 N N . LEU A 1 96 ? -3.055 -5.347 -1.725 1.00 95.44 96 LEU A N 1
ATOM 765 C CA . LEU A 1 96 ? -2.645 -4.537 -2.869 1.00 95.44 96 LEU A CA 1
ATOM 766 C C . LEU A 1 96 ? -1.223 -4.896 -3.309 1.00 95.44 96 LEU A C 1
ATOM 768 O O . LEU A 1 96 ? -1.011 -5.153 -4.494 1.00 95.44 96 LEU A O 1
ATOM 772 N N . GLY A 1 97 ? -0.283 -4.979 -2.366 1.00 94.75 97 GLY A N 1
ATOM 773 C CA . GLY A 1 97 ? 1.100 -5.377 -2.624 1.00 94.75 97 GLY A CA 1
ATOM 774 C C . GLY A 1 97 ? 1.204 -6.759 -3.267 1.00 94.75 97 GLY A C 1
ATOM 775 O O . GLY A 1 97 ? 1.914 -6.916 -4.257 1.00 94.75 97 GLY A O 1
ATOM 776 N N . TYR A 1 98 ? 0.429 -7.734 -2.784 1.00 96.88 98 TYR A N 1
ATOM 777 C CA . TYR A 1 98 ? 0.370 -9.079 -3.357 1.00 96.88 98 TYR A CA 1
ATOM 778 C C . TYR A 1 98 ? -0.081 -9.066 -4.825 1.00 96.88 98 TYR A C 1
ATOM 780 O O . TYR A 1 98 ? 0.593 -9.634 -5.684 1.00 96.88 98 TYR A O 1
ATOM 788 N N . ARG A 1 99 ? -1.185 -8.371 -5.147 1.00 95.56 99 ARG A N 1
ATOM 789 C CA . ARG A 1 99 ? -1.688 -8.277 -6.532 1.00 95.56 99 ARG A CA 1
ATOM 790 C C . ARG A 1 99 ? -0.709 -7.566 -7.464 1.00 95.56 99 ARG A C 1
ATOM 792 O O . ARG A 1 99 ? -0.541 -7.990 -8.605 1.00 95.56 99 ARG A O 1
ATOM 799 N N . VAL A 1 100 ? -0.076 -6.491 -6.991 1.00 93.62 100 VAL A N 1
ATOM 800 C CA . VAL A 1 100 ? 0.946 -5.774 -7.765 1.00 93.62 100 VAL A CA 1
ATOM 801 C C . VAL A 1 100 ? 2.157 -6.674 -7.997 1.00 93.62 100 VAL A C 1
ATOM 803 O O . VAL A 1 100 ? 2.598 -6.798 -9.134 1.00 93.62 100 VAL A O 1
ATOM 806 N N . GLY A 1 101 ? 2.652 -7.347 -6.957 1.00 93.62 101 GLY A N 1
ATOM 807 C CA . GLY A 1 101 ? 3.780 -8.274 -7.051 1.00 93.62 101 GLY A CA 1
ATOM 808 C C . GLY A 1 101 ? 3.528 -9.417 -8.034 1.00 93.62 101 GLY A C 1
ATOM 809 O O . GLY A 1 101 ? 4.385 -9.694 -8.869 1.00 93.62 101 GLY A O 1
ATOM 810 N N . LEU A 1 102 ? 2.333 -10.017 -8.005 1.00 95.06 102 LEU A N 1
ATOM 811 C CA . LEU A 1 102 ? 1.930 -11.037 -8.977 1.00 95.06 102 LEU A CA 1
ATOM 812 C C . LEU A 1 102 ? 1.966 -10.484 -10.410 1.00 95.06 102 LEU A C 1
ATOM 814 O O . LEU A 1 102 ? 2.621 -11.053 -11.277 1.00 95.06 102 LEU A O 1
ATOM 818 N N . GLY A 1 103 ? 1.342 -9.325 -10.640 1.00 90.75 103 GLY A N 1
ATOM 819 C CA . GLY A 1 103 ? 1.317 -8.690 -11.959 1.00 90.75 103 GLY A CA 1
ATOM 820 C C . GLY A 1 103 ? 2.681 -8.196 -12.457 1.00 90.75 103 GLY A C 1
ATOM 821 O O . GLY A 1 103 ? 2.823 -7.947 -13.653 1.00 90.75 103 GLY A O 1
ATOM 822 N N . LEU A 1 104 ? 3.666 -8.030 -11.568 1.00 87.12 104 LEU A N 1
ATOM 823 C CA . LEU A 1 104 ? 5.063 -7.779 -11.928 1.00 87.12 104 LEU A CA 1
ATOM 824 C C . LEU A 1 104 ? 5.809 -9.074 -12.264 1.00 87.12 104 LEU A C 1
ATOM 826 O O . LEU A 1 104 ? 6.629 -9.056 -13.169 1.00 87.12 104 LEU A O 1
ATOM 830 N N . GLY A 1 105 ? 5.529 -10.181 -11.572 1.00 88.38 105 GLY A N 1
ATOM 831 C CA . GLY A 1 105 ? 6.139 -11.484 -11.864 1.00 88.38 105 GLY A CA 1
ATOM 832 C C . GLY A 1 105 ? 5.665 -12.114 -13.178 1.00 88.38 105 GLY A C 1
ATOM 833 O O . GLY A 1 105 ? 6.358 -12.954 -13.742 1.00 88.38 105 GLY A O 1
ATOM 834 N N . GLU A 1 106 ? 4.494 -11.705 -13.668 1.00 89.06 106 GLU A N 1
ATOM 835 C CA . GLU A 1 106 ? 3.917 -12.150 -14.944 1.00 89.06 106 GLU A CA 1
ATOM 836 C C . GLU A 1 106 ? 4.382 -11.327 -16.165 1.00 89.06 106 GLU A C 1
ATOM 838 O O . GLU A 1 106 ? 3.991 -11.643 -17.291 1.00 89.06 106 GLU A O 1
ATOM 843 N N . ARG A 1 107 ? 5.173 -10.264 -15.964 1.00 71.00 107 ARG A N 1
ATOM 844 C CA . ARG A 1 107 ? 5.664 -9.352 -17.014 1.00 71.00 107 ARG A CA 1
ATOM 845 C C . ARG A 1 107 ? 7.159 -9.511 -17.243 1.00 71.00 107 ARG A C 1
ATOM 847 O O . ARG A 1 107 ? 7.551 -9.378 -18.422 1.00 71.00 107 ARG A O 1
#

Mean predicted aligned error: 15.53 Å